Protein AF-F6DSJ1-F1 (afdb_monomer)

Radius of gyration: 17.18 Å; Cα contacts (8 Å, |Δi|>4): 132; chains: 1; bounding box: 38×32×53 Å

Secondary structure (DSSP, 8-state):
-------HHHHHHHHHHHHHHHHHHHHHHTT----HHHHHHHHHHHHHHHHHHHHS-PPTTHHHHHHHHHHHHHHHHTS---HHHHHHHHHHHHHHHHHHHHHHHHHHHHHHT--HHHHHHS-HHHHHHHHHHHHHHHHHHHHHHHHHT---TTSHHHHHHHHS--

Solvent-accessible surface area (backbone atoms only — not comparable to full-atom values): 9127 Å² total; per-residue (Å²): 139,80,77,78,75,71,48,69,62,57,50,50,70,50,41,45,60,51,40,41,47,38,48,51,36,28,28,41,46,44,55,42,82,84,55,65,68,38,39,51,53,41,26,67,52,47,44,58,52,49,51,55,46,67,70,47,98,64,62,94,60,55,47,56,53,53,46,45,54,52,48,23,49,36,29,32,74,55,60,60,36,57,67,69,58,12,45,51,27,32,50,53,30,51,52,50,51,53,51,40,45,53,51,51,55,49,52,51,28,67,74,67,75,46,53,73,72,52,56,72,70,44,65,69,67,60,55,52,52,56,56,53,51,34,53,51,51,52,50,52,52,42,51,47,38,53,74,67,63,62,37,52,76,87,45,41,75,68,52,58,63,56,67,76,77,110

Mean predicted aligned error: 8.63 Å

Sequence (166 aa):
MFMDKVPLMVLIFYSIPESLLIFTFGYVILGYPIKTRPIILATLISVPASYFARLLPFPFGVHSVIGLFVIFMLFILICKFPAIQGLIASLLSLSTLIALDNSIYSIVQILLGTTIRELWAMKPIVRTLSGYSHLLAFALITIFIYKKKLFLGGFQNGAENRNQDS

pLDDT: mean 79.27, std 14.81, range [31.23, 95.5]

Nearest PDB structures (foldseek):
  6yxh-assembly1_A  TM=3.288E-01  e=5.449E+00  Homo sapiens

Foldseek 3Di:
DDPPPCDPVNLCVQQLLLQLLLVLLLCLQQVADDDPVLSNVLSVVLSVQLVVLVVDPDDPPVSLVSSLVSQLVSCCPRVVDDNVSSNVSSCVSSVLLVVLLVVLVVVVCVVVVDDPVVQVVDDVVSVSVSSVVSSVVSVVVSVVSNVVVNYPVVNVVVNVVVVVVD

Organism: Desulforamulus ruminis (strain ATCC 23193 / DSM 2154 / NCIMB 8452 / DL) (NCBI:txid696281)

Structure (mmCIF, N/CA/C/O backbone):
data_AF-F6DSJ1-F1
#
_entry.id   AF-F6DSJ1-F1
#
loop_
_atom_site.group_PDB
_atom_site.id
_atom_site.type_symbol
_atom_site.label_atom_id
_atom_site.label_alt_id
_atom_site.label_comp_id
_atom_site.label_asym_id
_atom_site.label_entity_id
_atom_site.label_seq_id
_atom_site.pdbx_PDB_ins_code
_atom_site.Cartn_x
_atom_site.Cartn_y
_atom_site.Cartn_z
_atom_site.occupancy
_atom_site.B_iso_or_equiv
_atom_site.auth_seq_id
_atom_site.auth_comp_id
_atom_site.auth_asym_id
_atom_site.auth_atom_id
_atom_site.pdbx_PDB_model_num
ATOM 1 N N . MET A 1 1 ? 1.214 -10.559 -29.283 1.00 36.59 1 MET A N 1
ATOM 2 C CA . MET A 1 1 ? 1.631 -11.978 -29.231 1.00 36.59 1 MET A CA 1
ATOM 3 C C . MET A 1 1 ? 3.143 -11.950 -29.036 1.00 36.59 1 MET A C 1
ATOM 5 O O . MET A 1 1 ? 3.834 -11.652 -29.987 1.00 36.59 1 MET A O 1
ATOM 9 N N . PHE A 1 2 ? 3.726 -11.943 -27.840 1.00 31.23 2 PHE A N 1
ATOM 10 C CA . PHE A 1 2 ? 3.508 -12.715 -26.620 1.00 31.23 2 PHE A CA 1
ATOM 11 C C . PHE A 1 2 ? 3.198 -11.787 -25.433 1.00 31.23 2 PHE A C 1
ATOM 13 O O . PHE A 1 2 ? 3.994 -10.916 -25.106 1.00 31.23 2 PHE A O 1
ATOM 20 N N . MET A 1 3 ? 2.043 -11.957 -24.784 1.00 36.44 3 MET A N 1
ATOM 21 C CA . MET A 1 3 ? 1.928 -11.532 -23.388 1.00 36.44 3 MET A CA 1
ATOM 22 C C . MET A 1 3 ? 2.687 -12.588 -22.598 1.00 36.44 3 MET A C 1
ATOM 24 O O . MET A 1 3 ? 2.227 -13.730 -22.525 1.00 36.44 3 MET A O 1
ATOM 28 N N . ASP A 1 4 ? 3.863 -12.224 -22.087 1.00 42.91 4 ASP A N 1
ATOM 29 C CA . ASP A 1 4 ? 4.534 -12.945 -21.011 1.00 42.91 4 ASP A CA 1
ATOM 30 C C . ASP A 1 4 ? 3.458 -13.289 -19.981 1.00 42.91 4 ASP A C 1
ATOM 32 O O . ASP A 1 4 ? 2.951 -12.409 -19.280 1.00 42.91 4 ASP A O 1
ATOM 36 N N . LYS A 1 5 ? 3.043 -14.559 -19.931 1.00 49.22 5 LYS A N 1
ATOM 37 C CA . LYS A 1 5 ? 2.214 -15.063 -18.843 1.00 49.22 5 LYS A CA 1
ATOM 38 C C . LYS A 1 5 ? 3.079 -14.921 -17.607 1.00 49.22 5 LYS A C 1
ATOM 40 O O . LYS A 1 5 ? 3.889 -15.801 -17.328 1.00 49.22 5 LYS A O 1
ATOM 45 N N . VAL A 1 6 ? 2.962 -13.785 -16.920 1.00 56.47 6 VAL A N 1
ATOM 46 C CA . VAL A 1 6 ? 3.577 -13.585 -15.614 1.00 56.47 6 VAL A CA 1
ATOM 47 C C . VAL A 1 6 ? 3.144 -14.805 -14.809 1.00 56.47 6 VAL A C 1
ATOM 49 O O . VAL A 1 6 ? 1.932 -15.020 -14.686 1.00 56.47 6 VAL A O 1
ATOM 52 N N . PRO A 1 7 ? 4.078 -15.681 -14.393 1.00 68.44 7 PRO A N 1
ATOM 53 C CA . PRO A 1 7 ? 3.704 -16.945 -13.793 1.00 68.44 7 PRO A CA 1
ATOM 54 C C . PRO A 1 7 ? 2.746 -16.657 -12.648 1.00 68.44 7 PRO A C 1
ATOM 56 O O . PRO A 1 7 ? 2.986 -15.739 -11.865 1.00 68.44 7 PRO A O 1
ATOM 59 N N . LEU A 1 8 ? 1.664 -17.425 -12.548 1.00 64.75 8 LEU A N 1
ATOM 60 C CA . LEU A 1 8 ? 0.659 -17.256 -11.493 1.00 64.75 8 LEU A CA 1
ATOM 61 C C . LEU A 1 8 ? 1.331 -17.225 -10.104 1.00 64.75 8 LEU A C 1
ATOM 63 O O . LEU A 1 8 ? 0.940 -16.471 -9.222 1.00 64.75 8 LEU A O 1
ATOM 67 N N . MET A 1 9 ? 2.441 -17.956 -9.978 1.00 64.56 9 MET A N 1
ATOM 68 C CA . MET A 1 9 ? 3.348 -17.934 -8.838 1.00 64.56 9 MET A CA 1
ATOM 69 C C . MET A 1 9 ? 3.999 -16.560 -8.597 1.00 64.56 9 MET A C 1
ATOM 71 O O . MET A 1 9 ? 3.920 -16.050 -7.488 1.00 64.56 9 MET A O 1
ATOM 75 N N . VAL A 1 10 ? 4.576 -15.909 -9.612 1.00 66.81 10 VAL A N 1
ATOM 76 C CA . VAL A 1 10 ? 5.149 -14.554 -9.476 1.00 66.81 10 VAL A CA 1
ATOM 77 C C . VAL A 1 10 ? 4.068 -13.554 -9.085 1.00 66.81 10 VAL A C 1
ATOM 79 O O . VAL A 1 10 ? 4.292 -12.739 -8.200 1.00 66.81 10 VAL A O 1
ATOM 82 N N . LEU A 1 11 ? 2.877 -13.654 -9.677 1.00 68.62 11 LEU A N 1
ATOM 83 C CA . LEU A 1 11 ? 1.756 -12.784 -9.332 1.00 68.62 11 LEU A CA 1
ATOM 84 C C . LEU A 1 11 ? 1.362 -12.927 -7.855 1.00 68.62 11 LEU A C 1
ATOM 86 O O . LEU A 1 11 ? 1.210 -11.928 -7.165 1.00 68.62 11 LEU A O 1
ATOM 90 N N . ILE A 1 12 ? 1.237 -14.154 -7.349 1.00 74.50 12 ILE A N 1
ATOM 91 C CA . ILE A 1 12 ? 0.857 -14.407 -5.954 1.00 74.50 12 ILE A CA 1
ATOM 92 C C . ILE A 1 12 ? 1.964 -13.949 -4.995 1.00 74.50 12 ILE A C 1
ATOM 94 O O . ILE A 1 12 ? 1.701 -13.174 -4.078 1.00 74.50 12 ILE A O 1
ATOM 98 N N . PHE A 1 13 ? 3.207 -14.384 -5.215 1.00 78.25 13 PHE A N 1
ATOM 99 C CA . PHE A 1 13 ? 4.329 -14.073 -4.322 1.00 78.25 13 PHE A CA 1
ATOM 100 C C . PHE A 1 13 ? 4.700 -12.590 -4.309 1.00 78.25 13 PHE A C 1
ATOM 102 O O . PHE A 1 13 ? 5.280 -12.123 -3.334 1.00 78.25 13 PHE A O 1
ATOM 109 N N . TYR A 1 14 ? 4.361 -11.858 -5.367 1.00 80.19 14 TYR A N 1
ATOM 110 C CA . TYR A 1 14 ? 4.586 -10.425 -5.467 1.00 80.19 14 TYR A CA 1
ATOM 111 C C . TYR A 1 14 ? 3.390 -9.601 -4.972 1.00 80.19 14 TYR A C 1
ATOM 113 O O . TYR A 1 14 ? 3.549 -8.690 -4.164 1.00 80.19 14 TYR A O 1
ATOM 121 N N . SER A 1 15 ? 2.169 -9.938 -5.399 1.00 82.94 15 SER A N 1
ATOM 122 C CA . SER A 1 15 ? 0.976 -9.162 -5.042 1.00 82.94 15 SER A CA 1
ATOM 123 C C . SER A 1 15 ? 0.523 -9.377 -3.596 1.00 82.94 15 SER A C 1
ATOM 125 O O . SER A 1 15 ? -0.135 -8.498 -3.044 1.00 82.94 15 SER A O 1
ATOM 127 N N . ILE A 1 16 ? 0.879 -10.497 -2.953 1.00 88.31 16 ILE A N 1
ATOM 128 C CA .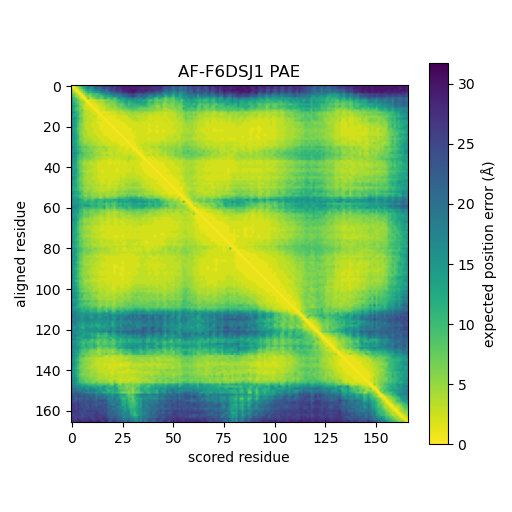 ILE A 1 16 ? 0.636 -10.685 -1.513 1.00 88.31 16 ILE A CA 1
ATOM 129 C C . ILE A 1 16 ? 1.396 -9.645 -0.674 1.00 88.31 16 ILE A C 1
ATOM 131 O O . ILE A 1 16 ? 0.730 -8.916 0.062 1.00 88.31 16 ILE A O 1
ATOM 135 N N . PRO A 1 17 ? 2.741 -9.540 -0.734 1.00 89.38 17 PRO A N 1
ATOM 136 C CA . PRO A 1 17 ? 3.465 -8.561 0.074 1.00 89.38 17 PRO A CA 1
ATOM 137 C C . PRO A 1 17 ? 3.094 -7.122 -0.294 1.00 89.38 17 PRO A C 1
ATOM 139 O O . PRO A 1 17 ? 2.974 -6.290 0.601 1.00 89.38 17 PRO A O 1
ATOM 142 N N . GLU A 1 18 ? 2.838 -6.841 -1.574 1.00 87.44 18 GLU A N 1
ATOM 143 C CA . GLU A 1 18 ? 2.328 -5.544 -2.033 1.00 87.44 18 GLU A CA 1
ATOM 144 C C . GLU A 1 18 ? 1.017 -5.173 -1.331 1.00 87.44 18 GLU A C 1
ATOM 146 O O . GLU A 1 18 ? 0.912 -4.124 -0.696 1.00 87.44 18 GLU A O 1
ATOM 151 N N . SER A 1 19 ? 0.025 -6.059 -1.383 1.00 91.50 19 SER A N 1
ATOM 152 C CA . SER A 1 19 ? -1.279 -5.796 -0.788 1.00 91.50 19 SER A CA 1
ATOM 153 C C . SER A 1 19 ? -1.231 -5.750 0.744 1.00 91.50 19 SER A C 1
ATOM 155 O O . SER A 1 19 ? -1.845 -4.881 1.370 1.00 91.50 19 SER A O 1
ATOM 157 N N . LEU A 1 20 ? -0.416 -6.606 1.364 1.00 93.62 20 LEU A N 1
ATOM 158 C CA . LEU A 1 20 ? -0.187 -6.572 2.806 1.00 93.62 20 LEU A CA 1
ATOM 159 C C . LEU A 1 20 ? 0.377 -5.214 3.244 1.00 93.62 20 LEU A C 1
ATOM 161 O O . LEU A 1 20 ? -0.063 -4.669 4.262 1.00 93.62 20 LEU A O 1
ATOM 165 N N . LEU A 1 21 ? 1.298 -4.639 2.464 1.00 93.25 21 LEU A N 1
ATOM 166 C CA . LEU A 1 21 ? 1.829 -3.298 2.703 1.00 93.25 21 LEU A CA 1
ATOM 167 C C . LEU A 1 21 ? 0.767 -2.215 2.523 1.00 93.25 21 LEU A C 1
ATOM 169 O O . LEU A 1 21 ? 0.693 -1.338 3.376 1.00 93.25 21 LEU A O 1
ATOM 173 N N . ILE A 1 22 ? -0.086 -2.288 1.496 1.00 94.25 22 ILE A N 1
ATOM 174 C CA . ILE A 1 22 ? -1.194 -1.333 1.298 1.00 94.25 22 ILE A CA 1
ATOM 175 C C . ILE A 1 22 ? -2.080 -1.276 2.547 1.00 94.25 22 ILE A C 1
ATOM 177 O O . ILE A 1 22 ? -2.324 -0.200 3.095 1.00 94.25 22 ILE A O 1
ATOM 181 N N . PHE A 1 23 ? -2.543 -2.429 3.033 1.00 94.62 23 PHE A N 1
ATOM 182 C CA . PHE A 1 23 ? -3.419 -2.461 4.203 1.00 94.62 23 PHE A CA 1
ATOM 183 C C . PHE A 1 23 ? -2.685 -2.043 5.476 1.00 94.62 23 PHE A C 1
ATOM 185 O O . PHE A 1 23 ? -3.210 -1.240 6.246 1.00 94.62 23 PHE A O 1
ATOM 192 N N . THR A 1 24 ? -1.457 -2.520 5.683 1.00 93.88 24 THR A N 1
ATOM 193 C CA . THR A 1 24 ? -0.650 -2.147 6.854 1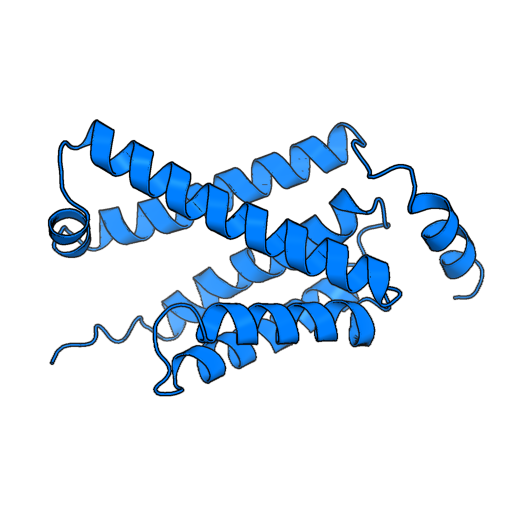.00 93.88 24 THR A CA 1
ATOM 194 C C . THR A 1 24 ? -0.364 -0.646 6.878 1.00 93.88 24 THR A C 1
ATOM 196 O O . THR A 1 24 ? -0.536 -0.010 7.916 1.00 93.88 24 THR A O 1
ATOM 199 N N . PHE A 1 25 ? -0.002 -0.056 5.740 1.00 93.88 25 PHE A N 1
ATOM 200 C CA . PHE A 1 25 ? 0.220 1.379 5.606 1.00 93.88 25 PHE A CA 1
ATOM 201 C C . PHE A 1 25 ? -1.048 2.176 5.910 1.00 93.88 25 PHE A C 1
ATOM 203 O O . PHE A 1 25 ? -0.978 3.143 6.663 1.00 93.88 25 PHE A O 1
ATOM 210 N N . GLY A 1 26 ? -2.213 1.737 5.421 1.00 92.25 26 GLY A N 1
ATOM 211 C CA . GLY A 1 26 ? -3.499 2.359 5.743 1.00 92.25 26 GLY A CA 1
ATOM 212 C C . GLY A 1 26 ? -3.807 2.393 7.246 1.00 92.25 26 GLY A C 1
ATOM 213 O O . GLY A 1 26 ? -4.287 3.408 7.748 1.00 92.25 26 GLY A O 1
ATOM 214 N N . TYR A 1 27 ? -3.483 1.326 7.985 1.00 91.00 27 TYR A N 1
ATOM 215 C CA . TYR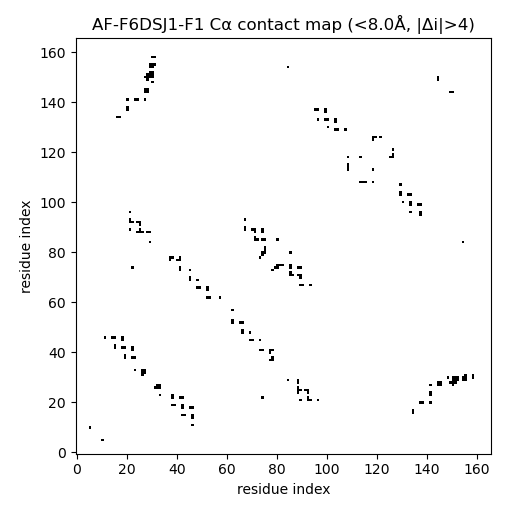 A 1 27 ? -3.573 1.317 9.453 1.00 91.00 27 TYR A CA 1
ATOM 216 C C . TYR A 1 27 ? -2.590 2.304 10.087 1.00 91.00 27 TYR A C 1
ATOM 218 O O . TYR A 1 27 ? -2.978 3.110 10.934 1.00 91.00 27 TYR A O 1
ATOM 226 N N . VAL A 1 28 ? -1.329 2.251 9.657 1.00 91.06 28 VAL A N 1
ATOM 227 C CA . VAL A 1 28 ? -0.242 3.056 10.217 1.00 91.06 28 VAL A CA 1
ATOM 228 C C . VAL A 1 28 ? -0.478 4.548 9.997 1.00 91.06 28 VAL A C 1
ATOM 230 O O . VAL A 1 28 ? -0.360 5.310 10.946 1.00 91.06 28 VAL A O 1
ATOM 233 N N . ILE A 1 29 ? -0.844 4.983 8.791 1.00 90.31 29 ILE A N 1
ATOM 234 C CA . ILE A 1 29 ? -0.980 6.410 8.463 1.00 90.31 29 ILE A CA 1
ATOM 235 C C . ILE A 1 29 ? -2.155 7.079 9.185 1.00 90.31 29 ILE A C 1
ATOM 237 O O . ILE A 1 29 ? -2.082 8.246 9.574 1.00 90.31 29 ILE A O 1
ATOM 241 N N . LEU A 1 30 ? -3.225 6.318 9.413 1.00 88.31 30 LEU A N 1
ATOM 242 C CA . LEU A 1 30 ? -4.380 6.764 10.185 1.00 88.31 30 LEU A CA 1
ATOM 243 C C . LEU A 1 30 ? -4.177 6.627 11.704 1.00 88.31 30 LEU A C 1
ATOM 245 O O . LEU A 1 30 ? -5.042 7.048 12.467 1.00 88.31 30 LEU A O 1
ATOM 249 N N . GLY A 1 31 ? -3.066 6.036 12.151 1.00 84.31 31 GLY A N 1
ATOM 250 C CA . GLY A 1 31 ? -2.775 5.824 13.569 1.00 84.31 31 GLY A CA 1
ATOM 251 C C . GLY A 1 31 ? -3.639 4.755 14.242 1.00 84.31 31 GLY A C 1
ATOM 252 O O . GLY A 1 31 ? -3.736 4.741 15.469 1.00 84.31 31 GLY A O 1
ATOM 253 N N . TYR A 1 32 ? -4.265 3.859 13.472 1.00 84.56 32 TYR A N 1
ATOM 254 C CA . TYR A 1 32 ? -5.001 2.722 14.025 1.00 84.56 32 TYR A CA 1
ATOM 255 C C . TYR A 1 32 ? -4.040 1.624 14.504 1.00 84.56 32 TYR A C 1
ATOM 257 O O . TYR A 1 32 ? -3.011 1.379 13.867 1.00 84.56 32 TYR A O 1
ATOM 265 N N . PRO A 1 33 ? -4.387 0.881 15.573 1.00 84.88 33 PRO A N 1
ATOM 266 C CA . PRO A 1 33 ? -3.615 -0.290 15.969 1.00 84.88 33 PRO A CA 1
ATOM 267 C C . PRO A 1 33 ? -3.666 -1.346 14.862 1.00 84.88 33 PRO A C 1
ATOM 269 O O . PRO A 1 33 ? -4.739 -1.678 14.355 1.00 84.88 33 PRO A O 1
ATOM 272 N N . ILE A 1 34 ? -2.502 -1.884 14.497 1.00 87.75 34 ILE A N 1
ATOM 273 C CA . ILE A 1 34 ? -2.369 -2.891 13.440 1.00 87.75 34 ILE A CA 1
ATOM 274 C C . ILE A 1 34 ? -3.115 -4.161 13.867 1.00 87.75 34 ILE A C 1
ATOM 276 O O . ILE A 1 34 ? -2.697 -4.866 14.786 1.00 87.75 34 ILE A O 1
ATOM 280 N N . LYS A 1 35 ? -4.222 -4.473 13.183 1.00 88.81 35 LYS A N 1
ATOM 281 C CA . LYS A 1 35 ? -4.995 -5.704 13.398 1.00 88.81 35 LYS A CA 1
ATOM 282 C C . LYS A 1 35 ? -4.623 -6.726 12.322 1.00 88.81 35 LYS A C 1
ATOM 284 O O . LYS A 1 35 ? -5.014 -6.596 11.168 1.00 88.81 35 LYS A O 1
ATOM 289 N N . THR A 1 36 ? -3.892 -7.773 12.698 1.00 89.38 36 THR A N 1
ATOM 290 C CA . THR A 1 36 ? -3.359 -8.769 11.748 1.00 89.38 36 THR A CA 1
ATOM 291 C C . THR A 1 36 ? -4.451 -9.557 11.019 1.00 89.38 36 THR A C 1
ATOM 293 O O . THR A 1 36 ? -4.372 -9.722 9.806 1.00 89.38 36 THR A O 1
ATOM 296 N N . ARG A 1 37 ? -5.507 -9.993 11.723 1.00 91.75 37 ARG A N 1
ATOM 297 C CA . ARG A 1 37 ? -6.629 -10.749 11.130 1.00 91.75 37 ARG A CA 1
ATOM 298 C C . ARG A 1 37 ? -7.310 -10.024 9.952 1.00 91.75 37 ARG A C 1
ATOM 300 O O . ARG A 1 37 ? -7.352 -10.612 8.873 1.00 91.75 37 ARG A O 1
ATOM 307 N N . PRO A 1 38 ? -7.825 -8.783 10.098 1.00 91.88 38 PRO A N 1
ATOM 308 C CA . PRO A 1 38 ? -8.462 -8.081 8.984 1.00 91.88 38 PRO A CA 1
ATOM 309 C C . PRO A 1 38 ? -7.480 -7.743 7.857 1.00 91.88 38 PRO A C 1
ATOM 311 O O . PRO A 1 38 ? -7.863 -7.841 6.698 1.00 91.88 38 PRO A O 1
ATOM 314 N N . ILE A 1 39 ? -6.213 -7.433 8.165 1.00 93.19 39 ILE A N 1
ATOM 315 C CA . ILE A 1 39 ? -5.181 -7.183 7.143 1.00 93.19 39 ILE A CA 1
ATOM 316 C C . ILE A 1 39 ? -4.959 -8.425 6.275 1.00 93.19 39 ILE A C 1
ATOM 318 O O . ILE A 1 39 ? -4.963 -8.326 5.049 1.00 93.19 39 ILE A O 1
ATOM 322 N N . ILE A 1 40 ? -4.805 -9.601 6.890 1.00 93.56 40 ILE A N 1
ATOM 323 C CA . ILE A 1 40 ? -4.595 -10.859 6.161 1.00 93.56 40 ILE A CA 1
ATOM 324 C C . ILE A 1 40 ? -5.819 -11.194 5.301 1.00 93.56 40 ILE A C 1
ATOM 326 O O . ILE A 1 40 ? -5.664 -11.535 4.130 1.00 93.56 40 ILE A O 1
ATOM 330 N N . LEU A 1 41 ? -7.033 -11.051 5.845 1.00 93.44 41 LEU A N 1
ATOM 331 C CA . LEU A 1 41 ? -8.270 -11.302 5.096 1.00 93.44 41 LEU A CA 1
ATOM 332 C C . LEU A 1 41 ? -8.426 -10.349 3.905 1.00 93.44 41 LEU A C 1
ATOM 334 O O . LEU A 1 41 ? -8.722 -10.792 2.796 1.00 93.44 41 LEU A O 1
ATOM 338 N N . ALA A 1 42 ? -8.180 -9.055 4.110 1.00 93.00 42 ALA A N 1
ATOM 339 C CA . ALA A 1 42 ? -8.238 -8.059 3.047 1.00 93.00 42 ALA A CA 1
ATOM 340 C C . ALA A 1 42 ? -7.178 -8.324 1.966 1.00 93.00 42 ALA A C 1
ATOM 342 O O . ALA A 1 42 ? -7.484 -8.274 0.775 1.00 93.00 42 ALA A O 1
ATOM 343 N N . THR A 1 43 ? -5.966 -8.711 2.370 1.00 92.81 43 THR A N 1
ATOM 344 C CA . THR A 1 43 ? -4.894 -9.127 1.454 1.00 92.81 43 THR A CA 1
ATOM 345 C C . THR A 1 43 ? -5.345 -10.313 0.601 1.00 92.81 43 THR A C 1
ATOM 347 O O . THR A 1 43 ? -5.304 -10.239 -0.627 1.00 92.81 43 THR A O 1
ATOM 350 N N . LEU A 1 44 ? -5.866 -11.370 1.228 1.00 91.62 44 LEU A N 1
ATOM 351 C CA . LEU A 1 44 ? -6.273 -12.597 0.543 1.00 91.62 44 LEU A CA 1
ATOM 352 C C . LEU A 1 44 ? -7.412 -12.377 -0.465 1.00 91.62 44 LEU A C 1
ATOM 354 O O . LEU A 1 44 ? -7.457 -13.066 -1.478 1.00 91.62 44 LEU A O 1
ATOM 358 N N . ILE A 1 45 ? -8.301 -11.411 -0.218 1.00 92.69 45 ILE A N 1
ATOM 359 C CA . ILE A 1 45 ? -9.399 -11.055 -1.134 1.00 92.69 45 ILE A CA 1
ATOM 360 C C . ILE A 1 45 ? -8.926 -10.090 -2.231 1.00 92.69 45 ILE A C 1
ATOM 362 O O . ILE A 1 45 ? -9.321 -10.211 -3.391 1.00 92.69 45 ILE A O 1
ATOM 366 N N . SER A 1 46 ? -8.053 -9.141 -1.898 1.00 91.00 46 SER A N 1
ATOM 367 C CA . SER A 1 46 ? -7.568 -8.137 -2.854 1.00 91.00 46 SER A CA 1
ATOM 368 C C . SER A 1 46 ? -6.680 -8.714 -3.964 1.00 91.00 46 SER A C 1
ATOM 370 O O . SER A 1 46 ? -6.754 -8.244 -5.096 1.00 91.00 46 SER A O 1
ATOM 372 N N . VAL A 1 47 ? -5.865 -9.737 -3.680 1.00 89.12 47 VAL A N 1
ATOM 373 C CA . VAL A 1 47 ? -4.968 -10.369 -4.663 1.00 89.12 47 VAL A CA 1
ATOM 374 C C . VAL A 1 47 ? -5.745 -10.990 -5.835 1.00 89.12 47 VAL A C 1
ATOM 376 O O . VAL A 1 47 ? -5.468 -10.620 -6.980 1.00 89.12 47 VAL A O 1
ATOM 379 N N . PRO A 1 48 ? -6.744 -11.871 -5.615 1.00 87.75 48 PRO A N 1
ATOM 380 C CA . PRO A 1 48 ? -7.565 -12.383 -6.705 1.00 87.75 48 PRO A CA 1
ATOM 381 C C . PRO A 1 48 ? -8.410 -11.279 -7.346 1.00 87.75 48 PRO A C 1
ATOM 383 O O . PRO A 1 48 ? -8.530 -11.259 -8.567 1.00 87.75 48 PRO A O 1
ATOM 386 N N . ALA A 1 49 ? -8.930 -10.314 -6.578 1.00 86.75 49 ALA A N 1
ATOM 387 C CA . ALA A 1 49 ? -9.670 -9.188 -7.153 1.00 86.75 49 ALA A CA 1
ATOM 388 C C . ALA A 1 49 ? -8.809 -8.363 -8.131 1.00 86.75 49 ALA A C 1
ATOM 390 O O . ALA A 1 49 ? -9.274 -8.011 -9.211 1.00 86.75 49 ALA A O 1
ATOM 391 N N . SER A 1 50 ? -7.538 -8.124 -7.801 1.00 82.94 50 SER A N 1
ATOM 392 C CA . SER A 1 50 ? -6.563 -7.462 -8.678 1.00 82.94 50 SER A CA 1
ATOM 393 C C . SER A 1 50 ? -6.242 -8.302 -9.921 1.00 82.94 50 SER A C 1
ATOM 395 O O . SER A 1 50 ? -6.141 -7.771 -11.028 1.00 82.94 50 SER A O 1
ATOM 397 N N . TYR A 1 51 ? -6.150 -9.627 -9.778 1.00 83.50 51 TYR A N 1
ATOM 398 C CA . TYR A 1 51 ? -5.983 -10.533 -10.916 1.00 83.50 51 TYR A CA 1
ATOM 399 C C . TYR A 1 51 ? -7.167 -10.464 -11.889 1.00 83.50 51 TYR A C 1
ATOM 401 O O . TYR A 1 51 ? -6.965 -10.258 -13.085 1.00 83.50 51 TYR A O 1
ATOM 409 N N . PHE A 1 52 ? -8.399 -10.558 -11.380 1.00 83.69 52 PHE A N 1
ATOM 410 C CA . PHE A 1 52 ? -9.604 -10.417 -12.200 1.00 83.69 52 PHE A CA 1
ATOM 411 C C . PHE A 1 52 ? -9.724 -9.020 -12.807 1.00 83.69 52 PHE A C 1
ATOM 413 O O . PHE A 1 52 ? -10.078 -8.897 -13.978 1.00 83.69 52 PHE A O 1
ATOM 420 N N . ALA A 1 53 ? -9.353 -7.977 -12.057 1.00 79.25 53 ALA A N 1
ATOM 421 C CA . ALA A 1 53 ? -9.308 -6.614 -12.569 1.00 79.25 53 ALA A CA 1
ATOM 422 C C . ALA A 1 53 ? -8.409 -6.517 -13.809 1.00 79.25 53 ALA A C 1
ATOM 424 O O . ALA A 1 53 ? -8.813 -5.884 -14.777 1.00 79.25 53 ALA A O 1
ATOM 425 N N . ARG A 1 54 ? -7.238 -7.170 -13.814 1.00 76.31 54 ARG A N 1
ATOM 426 C CA . ARG A 1 54 ? -6.274 -7.181 -14.935 1.00 76.31 54 ARG A CA 1
ATOM 427 C C . ARG A 1 54 ? -6.679 -8.074 -16.114 1.00 76.31 54 ARG A C 1
ATOM 429 O O . ARG A 1 54 ? -6.146 -7.893 -17.203 1.00 76.31 54 ARG A O 1
ATOM 436 N N . LEU A 1 55 ? -7.576 -9.040 -15.907 1.00 77.56 55 LEU A N 1
ATOM 437 C CA . LEU A 1 55 ? -8.110 -9.889 -16.981 1.00 77.56 55 LEU A CA 1
ATOM 438 C C . LEU A 1 55 ? -9.163 -9.173 -17.833 1.00 77.56 55 LEU A C 1
ATOM 440 O O . LEU A 1 55 ? -9.428 -9.594 -18.958 1.00 77.56 55 LEU A O 1
ATOM 444 N N . LEU A 1 56 ? -9.776 -8.114 -17.305 1.00 78.56 56 LEU A N 1
ATOM 445 C CA . LEU A 1 56 ? -10.731 -7.315 -18.061 1.00 78.56 56 LEU A CA 1
ATOM 446 C C . LEU A 1 56 ? -10.017 -6.567 -19.205 1.00 78.56 56 LEU A C 1
ATOM 448 O O . LEU A 1 56 ? -8.896 -6.100 -19.027 1.00 78.56 56 LEU A O 1
ATOM 452 N N . PRO A 1 57 ? -10.644 -6.400 -20.379 1.00 76.38 57 PRO A N 1
ATOM 453 C CA . PRO A 1 57 ? -10.047 -5.704 -21.518 1.00 76.38 57 PRO A CA 1
ATOM 454 C C . PRO A 1 57 ? -10.191 -4.179 -21.379 1.00 76.38 57 PRO A C 1
ATOM 456 O O . PRO A 1 57 ? -10.714 -3.510 -22.269 1.00 76.38 57 PRO A O 1
ATOM 459 N N . PHE A 1 58 ? -9.779 -3.619 -20.240 1.00 79.38 58 PHE A N 1
ATOM 460 C CA . PHE A 1 58 ? -9.815 -2.176 -20.016 1.00 79.38 58 PHE A CA 1
ATOM 461 C C . PHE A 1 58 ? -8.469 -1.516 -20.355 1.00 79.38 58 PHE A C 1
ATOM 463 O O . PHE A 1 58 ? -7.422 -2.162 -20.336 1.00 79.38 58 PHE A O 1
ATOM 470 N N . PRO A 1 59 ? -8.466 -0.217 -20.698 1.00 77.31 59 PRO A N 1
ATOM 471 C CA . PRO A 1 59 ? -7.227 0.515 -20.902 1.00 77.31 59 PRO A CA 1
ATOM 472 C C . PRO A 1 59 ? -6.466 0.717 -19.584 1.00 77.31 59 PRO A C 1
ATOM 474 O O . PRO A 1 59 ? -7.030 0.716 -18.482 1.00 77.31 59 PRO A O 1
ATOM 477 N N . PHE A 1 60 ? -5.157 0.939 -19.714 1.00 64.00 60 PHE A N 1
ATOM 478 C CA . PHE A 1 60 ? -4.266 1.249 -18.599 1.00 64.00 60 PHE A CA 1
ATOM 479 C C . PHE A 1 60 ? -4.796 2.472 -17.825 1.00 64.00 60 PHE A C 1
ATOM 481 O O . PHE A 1 60 ? -5.119 3.494 -18.424 1.00 64.00 60 PHE A O 1
ATOM 488 N N . GLY A 1 61 ? -4.940 2.354 -16.501 1.00 69.56 61 GLY A N 1
ATOM 489 C CA . GLY A 1 61 ? -5.535 3.381 -15.630 1.00 69.56 61 GLY A CA 1
ATOM 490 C C . GLY A 1 61 ? -6.935 3.037 -15.110 1.00 69.56 61 GLY A C 1
ATOM 491 O O . GLY A 1 61 ? -7.192 3.208 -13.920 1.00 69.56 61 GLY A O 1
ATOM 492 N N . VAL A 1 62 ? -7.812 2.444 -15.929 1.00 81.19 62 VAL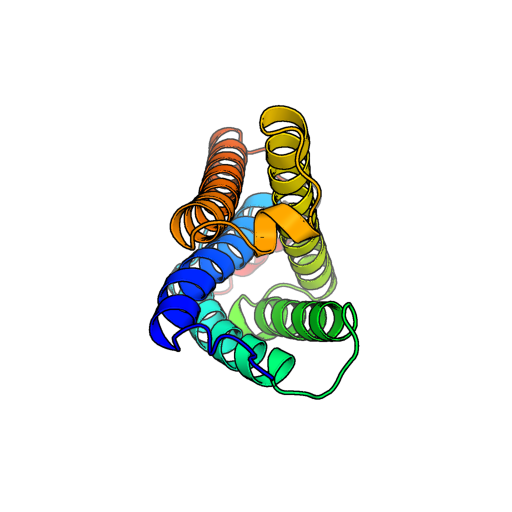 A N 1
ATOM 493 C CA . VAL A 1 62 ? -9.147 2.001 -15.466 1.00 81.19 62 VAL A CA 1
ATOM 494 C C . VAL A 1 62 ? -9.014 0.864 -14.453 1.00 81.19 62 VAL A C 1
ATOM 496 O O . VAL A 1 62 ? -9.675 0.865 -13.417 1.00 81.19 62 VAL A O 1
ATOM 499 N N . HIS A 1 63 ? -8.076 -0.055 -14.689 1.00 80.88 63 HIS A N 1
ATOM 500 C CA . HIS A 1 63 ? -7.712 -1.096 -13.726 1.00 80.88 63 HIS A CA 1
ATOM 501 C C . HIS A 1 63 ? -7.302 -0.535 -12.363 1.00 80.88 63 HIS A C 1
ATOM 503 O O . HIS A 1 63 ? -7.653 -1.108 -11.334 1.00 80.88 63 HIS A O 1
ATOM 509 N N . SER A 1 64 ? -6.594 0.597 -12.345 1.00 81.94 64 SER A N 1
ATOM 510 C CA . SER A 1 64 ? -6.148 1.246 -11.111 1.00 81.94 64 SER A CA 1
ATOM 511 C C . SER A 1 64 ? -7.318 1.865 -10.348 1.00 81.94 64 SER A C 1
ATOM 513 O O . SER A 1 64 ? -7.363 1.765 -9.126 1.00 81.94 64 SER A O 1
ATOM 515 N N . VAL A 1 65 ? -8.300 2.440 -11.052 1.00 88.50 65 VAL A N 1
ATOM 516 C CA . VAL A 1 65 ? -9.536 2.963 -10.438 1.00 88.50 65 VAL A CA 1
ATOM 517 C C . VAL A 1 65 ? -10.384 1.828 -9.858 1.00 88.50 65 VAL A C 1
ATOM 519 O O . VAL A 1 65 ? -10.876 1.939 -8.736 1.00 88.50 65 VAL A O 1
ATOM 522 N N . ILE A 1 66 ? -10.504 0.705 -10.573 1.00 88.75 66 ILE A N 1
ATOM 523 C CA . ILE A 1 66 ? -11.168 -0.503 -10.059 1.00 88.75 66 ILE A CA 1
ATOM 524 C C . ILE A 1 66 ? -10.434 -1.013 -8.810 1.00 88.75 66 ILE A C 1
ATOM 526 O O . ILE A 1 66 ? -11.068 -1.299 -7.796 1.00 88.75 66 ILE A O 1
ATOM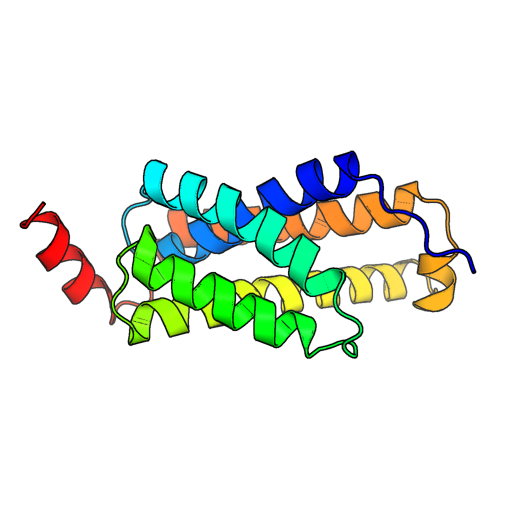 530 N N . GLY A 1 67 ? -9.100 -1.072 -8.851 1.00 87.94 67 GLY A N 1
ATOM 531 C CA . GLY A 1 67 ? -8.271 -1.450 -7.707 1.00 87.94 67 GLY A CA 1
ATOM 532 C C . GLY A 1 67 ? -8.479 -0.538 -6.495 1.00 87.94 67 GLY A C 1
ATOM 533 O O . GLY A 1 67 ? -8.647 -1.035 -5.382 1.00 87.94 67 GLY A O 1
ATOM 534 N N . LEU A 1 68 ? -8.554 0.780 -6.711 1.00 91.31 68 LEU A N 1
ATOM 535 C CA . LEU A 1 68 ? -8.882 1.762 -5.674 1.00 91.31 68 LEU A CA 1
ATOM 536 C C . LEU A 1 68 ? -10.236 1.475 -5.036 1.00 91.31 68 LEU A C 1
ATOM 538 O O . LEU A 1 68 ? -10.327 1.415 -3.812 1.00 91.31 68 LEU A O 1
ATOM 542 N N . PHE A 1 69 ? -11.265 1.252 -5.850 1.00 93.31 69 PHE A N 1
ATOM 543 C CA . PHE A 1 69 ? -12.601 0.949 -5.352 1.00 93.31 69 PHE A CA 1
ATOM 544 C C . PHE A 1 69 ? -12.634 -0.350 -4.535 1.00 93.31 69 PHE A C 1
ATOM 546 O O . PHE A 1 69 ? -13.233 -0.392 -3.461 1.00 93.31 69 PHE A O 1
ATOM 553 N N . VAL A 1 70 ? -11.939 -1.394 -4.994 1.00 93.56 70 VAL A N 1
ATOM 554 C CA . VAL A 1 70 ? -11.817 -2.663 -4.261 1.00 93.56 70 VAL A CA 1
ATOM 555 C C . VAL A 1 70 ? -11.122 -2.450 -2.916 1.00 93.56 70 VAL A C 1
ATOM 557 O O . VAL A 1 70 ? -11.652 -2.858 -1.885 1.00 93.56 70 VAL A O 1
ATOM 560 N N . ILE A 1 71 ? -9.964 -1.787 -2.894 1.00 93.69 71 ILE A N 1
ATOM 561 C CA . ILE A 1 71 ? -9.205 -1.534 -1.659 1.00 93.69 71 ILE A CA 1
ATOM 562 C C . ILE A 1 71 ? -10.026 -0.688 -0.679 1.00 93.69 71 ILE A C 1
ATOM 564 O O . ILE A 1 71 ? -10.091 -1.008 0.508 1.00 93.69 71 ILE A O 1
ATOM 568 N N . PHE A 1 72 ? -10.699 0.349 -1.176 1.00 95.50 72 PHE A N 1
ATOM 569 C CA . PHE A 1 72 ? -11.622 1.176 -0.405 1.00 95.50 72 PHE A CA 1
ATOM 570 C C . PHE A 1 72 ? -12.725 0.343 0.263 1.00 95.50 72 PHE A C 1
ATOM 572 O O . PHE A 1 72 ? -12.927 0.439 1.477 1.00 95.50 72 PHE A O 1
ATOM 579 N N . MET A 1 73 ? -13.391 -0.526 -0.502 1.00 95.06 73 MET A N 1
ATOM 580 C CA . MET A 1 73 ? -14.431 -1.408 0.029 1.00 95.06 73 MET A CA 1
ATOM 581 C C . MET A 1 73 ? -13.884 -2.376 1.078 1.00 95.06 73 MET A C 1
ATOM 583 O O . MET A 1 73 ? -14.528 -2.590 2.103 1.00 95.06 73 MET A O 1
ATOM 587 N N . LEU A 1 74 ? -12.678 -2.915 0.892 1.00 94.69 74 LEU A N 1
ATOM 588 C CA . LEU A 1 74 ? -12.054 -3.806 1.874 1.00 94.69 74 LEU A CA 1
ATOM 589 C C . LEU A 1 74 ? -11.696 -3.073 3.177 1.00 94.69 74 LEU A C 1
ATOM 591 O O . LEU A 1 74 ? -11.890 -3.634 4.259 1.00 94.69 74 LEU A O 1
ATOM 595 N N . PHE A 1 75 ? -11.261 -1.810 3.113 1.00 93.38 75 PHE A N 1
ATOM 596 C CA . PHE A 1 75 ? -11.051 -1.001 4.318 1.00 93.38 75 PHE A CA 1
ATOM 597 C C . PHE A 1 75 ? -12.348 -0.785 5.111 1.00 93.38 75 PHE A C 1
ATOM 599 O O . PHE A 1 75 ? -12.330 -0.848 6.342 1.00 93.38 75 PHE A O 1
ATOM 606 N N . ILE A 1 76 ? -13.478 -0.569 4.439 1.00 93.50 76 ILE A N 1
ATOM 607 C CA . ILE A 1 76 ? -14.771 -0.385 5.114 1.00 93.50 76 ILE A CA 1
ATOM 608 C C . ILE A 1 76 ? -15.308 -1.714 5.650 1.00 93.50 76 ILE A C 1
ATOM 610 O O . ILE A 1 76 ? -15.664 -1.805 6.821 1.00 93.50 76 ILE A O 1
ATOM 614 N N . LEU A 1 77 ? -15.368 -2.747 4.810 1.00 93.44 77 LEU A N 1
ATOM 615 C CA . LEU A 1 77 ? -16.067 -3.995 5.125 1.00 93.44 77 LEU A CA 1
ATOM 616 C C . LEU A 1 77 ? -15.263 -4.900 6.064 1.00 93.44 77 LEU A C 1
ATOM 618 O O . LEU A 1 77 ? -15.833 -5.515 6.963 1.00 93.44 77 LEU A O 1
ATOM 622 N N . ILE A 1 78 ? -13.943 -4.981 5.873 1.00 93.19 78 ILE A N 1
ATOM 623 C CA . ILE A 1 78 ? -13.079 -5.919 6.605 1.00 93.19 78 ILE A CA 1
ATOM 624 C C . ILE A 1 78 ? -12.326 -5.201 7.717 1.00 93.19 78 ILE A C 1
ATOM 626 O O . ILE A 1 78 ? -12.373 -5.624 8.873 1.00 93.19 78 ILE A O 1
ATOM 630 N N . CYS A 1 79 ? -11.657 -4.092 7.390 1.00 89.00 79 CYS A N 1
ATOM 631 C CA . CYS A 1 79 ? -10.911 -3.313 8.384 1.00 89.00 79 CYS A CA 1
ATOM 632 C C . CYS A 1 79 ? -11.834 -2.475 9.285 1.00 89.00 79 CYS A C 1
ATOM 634 O O . CYS A 1 79 ? -11.377 -1.944 10.300 1.00 89.00 79 CYS A O 1
ATOM 636 N N . LYS A 1 80 ? -13.134 -2.402 8.950 1.00 90.50 80 LYS A N 1
ATOM 637 C CA . LYS A 1 80 ? -14.176 -1.660 9.674 1.00 90.50 80 LYS A CA 1
ATOM 638 C C . LYS A 1 80 ? -13.864 -0.169 9.801 1.00 90.50 80 LYS A C 1
ATOM 640 O O . LYS A 1 80 ? -14.254 0.468 10.778 1.00 90.50 80 LYS A O 1
ATOM 645 N N . PHE A 1 81 ? -13.161 0.421 8.840 1.00 88.38 81 PHE A N 1
ATOM 646 C CA . PHE A 1 81 ? -12.894 1.859 8.845 1.00 88.38 81 PHE A CA 1
ATOM 647 C C . PHE A 1 81 ? -14.174 2.641 8.507 1.00 88.38 81 PHE A C 1
ATOM 649 O O . PHE A 1 81 ? -15.010 2.160 7.744 1.00 88.38 81 PHE A O 1
ATOM 656 N N . PRO A 1 82 ? -14.373 3.841 9.084 1.00 91.25 82 PRO A N 1
ATOM 657 C CA . PRO A 1 82 ? -15.461 4.709 8.654 1.00 91.25 82 PRO A CA 1
ATOM 658 C C . PRO A 1 82 ? -15.179 5.195 7.226 1.00 91.25 82 PRO A C 1
ATOM 660 O O . PRO A 1 82 ? -14.018 5.364 6.849 1.00 91.25 82 PRO A O 1
ATOM 663 N N . ALA A 1 83 ? -16.227 5.446 6.439 1.00 90.38 83 ALA A N 1
ATOM 664 C CA . ALA A 1 83 ? -16.105 5.648 4.993 1.00 90.38 83 ALA A CA 1
ATOM 665 C C . ALA A 1 83 ? -15.039 6.687 4.597 1.00 90.38 83 ALA A C 1
ATOM 667 O O . ALA A 1 83 ? -14.172 6.391 3.783 1.00 90.38 83 ALA A O 1
ATOM 668 N N . ILE A 1 84 ? -15.028 7.865 5.230 1.00 90.94 84 ILE A N 1
ATOM 669 C CA . ILE A 1 84 ? -14.045 8.919 4.928 1.00 90.94 84 ILE A CA 1
ATOM 670 C C . ILE A 1 84 ? -12.607 8.458 5.185 1.00 90.94 84 ILE A C 1
ATOM 672 O O . ILE A 1 84 ? -11.731 8.674 4.354 1.00 90.94 84 ILE A O 1
ATOM 676 N N . GLN A 1 85 ? -12.347 7.784 6.302 1.00 90.44 85 GLN A N 1
ATOM 677 C CA . GLN A 1 85 ? -10.993 7.323 6.599 1.00 90.44 85 GLN A CA 1
ATOM 678 C C . GLN A 1 85 ? -10.610 6.114 5.740 1.00 90.44 85 GLN A C 1
ATOM 680 O O . GLN A 1 85 ? -9.459 6.011 5.340 1.00 90.44 85 GLN A O 1
ATOM 685 N N . GLY A 1 86 ? -11.557 5.233 5.397 1.00 92.00 86 GLY A N 1
ATOM 686 C CA . GLY A 1 86 ? -11.330 4.169 4.416 1.00 92.00 86 GLY A CA 1
ATOM 687 C C . GLY A 1 86 ? -10.928 4.736 3.053 1.00 92.00 86 GLY A C 1
ATOM 688 O O . GLY A 1 86 ? -9.984 4.247 2.434 1.00 92.00 86 GLY A O 1
ATOM 689 N N . LEU A 1 87 ? -11.581 5.823 2.626 1.00 93.56 87 LEU A N 1
ATOM 690 C CA . LEU A 1 87 ? -11.245 6.532 1.393 1.00 93.56 87 LEU A CA 1
ATOM 691 C C . LEU A 1 87 ? -9.841 7.132 1.478 1.00 93.56 87 LEU A C 1
ATOM 693 O O . LEU A 1 87 ? -9.013 6.855 0.614 1.00 93.56 87 LEU A O 1
ATOM 697 N N . ILE A 1 88 ? -9.544 7.875 2.545 1.00 93.06 88 ILE A N 1
ATOM 698 C CA . ILE A 1 88 ? -8.225 8.482 2.771 1.00 93.06 88 ILE A CA 1
ATOM 699 C C . ILE A 1 88 ? -7.125 7.414 2.819 1.00 93.06 88 ILE A C 1
ATOM 701 O O . ILE A 1 88 ? -6.115 7.560 2.135 1.00 93.06 88 ILE A O 1
ATOM 705 N N . ALA A 1 89 ? -7.322 6.320 3.560 1.00 93.06 89 ALA A N 1
ATOM 706 C CA . ALA A 1 89 ? -6.371 5.212 3.623 1.00 93.06 89 ALA A CA 1
ATOM 707 C C . ALA A 1 89 ? -6.134 4.593 2.246 1.00 93.06 89 ALA A C 1
ATOM 709 O O . ALA A 1 89 ? -4.983 4.397 1.860 1.00 93.06 89 ALA A O 1
ATOM 710 N N . SER A 1 90 ? -7.199 4.312 1.491 1.00 93.75 90 SER A N 1
ATOM 711 C CA . SER A 1 90 ? -7.082 3.729 0.152 1.00 93.75 90 SER A CA 1
ATOM 712 C C . SER A 1 90 ? -6.334 4.651 -0.813 1.00 93.75 90 SER A C 1
ATOM 714 O O . SER A 1 90 ? -5.397 4.204 -1.472 1.00 93.75 90 SER A O 1
ATOM 716 N N . LEU A 1 91 ? -6.670 5.946 -0.825 1.00 93.94 91 LEU A N 1
ATOM 717 C CA . LEU A 1 91 ? -6.031 6.946 -1.673 1.00 93.94 91 LEU A CA 1
ATOM 718 C C . LEU A 1 91 ? -4.557 7.120 -1.321 1.00 93.94 91 LEU A C 1
ATOM 720 O O . LEU A 1 91 ? -3.716 7.055 -2.214 1.00 93.94 91 LEU A O 1
ATOM 724 N N . LEU A 1 92 ? -4.229 7.313 -0.042 1.00 93.81 92 LEU A N 1
ATOM 725 C CA . LEU A 1 92 ? -2.847 7.520 0.396 1.00 93.81 92 LEU A CA 1
ATOM 726 C C . LEU A 1 92 ? -1.986 6.284 0.147 1.00 93.81 92 LEU A C 1
ATOM 728 O O . LEU A 1 92 ? -0.869 6.420 -0.348 1.00 93.81 92 LEU A O 1
ATOM 732 N N . SER A 1 93 ? -2.500 5.088 0.439 1.00 93.38 93 SER A N 1
ATOM 733 C CA . SER A 1 93 ? -1.753 3.842 0.236 1.00 93.38 93 SER A CA 1
ATOM 734 C C . SER A 1 93 ? 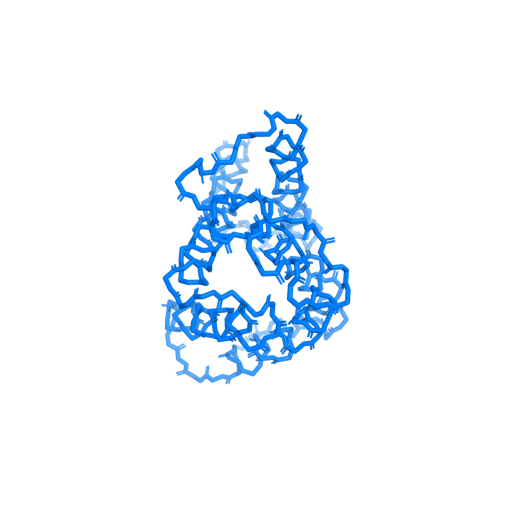-1.446 3.613 -1.243 1.00 93.38 93 SER A C 1
ATOM 736 O O . SER A 1 93 ? -0.293 3.383 -1.602 1.00 93.38 93 SER A O 1
ATOM 738 N N . LEU A 1 94 ? -2.452 3.737 -2.116 1.00 91.62 94 LEU A N 1
ATOM 739 C CA . LEU A 1 94 ? -2.268 3.560 -3.559 1.00 91.62 94 LEU A CA 1
ATOM 740 C C . LEU A 1 94 ? -1.413 4.659 -4.181 1.00 91.62 94 LEU A C 1
ATOM 742 O O . LEU A 1 94 ? -0.534 4.360 -4.981 1.00 91.62 94 LEU A O 1
ATOM 746 N N . SER A 1 95 ? -1.633 5.918 -3.803 1.00 91.00 95 SER A N 1
ATOM 747 C CA . SER A 1 95 ? -0.841 7.037 -4.328 1.00 91.00 95 SER A CA 1
ATOM 748 C C . SER A 1 95 ? 0.625 6.903 -3.930 1.00 91.00 95 SER A C 1
ATOM 750 O O . SER A 1 95 ? 1.500 7.126 -4.759 1.00 91.00 95 SER A O 1
ATOM 752 N N . THR A 1 96 ? 0.901 6.478 -2.692 1.00 91.44 96 THR A N 1
ATOM 753 C CA . THR A 1 96 ? 2.270 6.221 -2.221 1.00 91.44 96 THR A CA 1
ATOM 754 C C . THR A 1 96 ? 2.912 5.079 -2.999 1.00 91.44 96 THR A C 1
ATOM 756 O O . THR A 1 96 ? 4.041 5.221 -3.460 1.00 91.44 96 THR A O 1
ATOM 759 N N . LEU A 1 97 ? 2.190 3.975 -3.203 1.00 89.75 97 LEU A N 1
ATOM 760 C CA . LEU A 1 97 ? 2.687 2.845 -3.985 1.00 89.75 97 LEU A CA 1
ATOM 761 C C . LEU A 1 97 ? 3.016 3.258 -5.428 1.00 89.75 97 LEU A C 1
ATOM 763 O O . LEU A 1 97 ? 4.122 3.009 -5.898 1.00 89.75 97 LEU A O 1
ATOM 767 N N . ILE A 1 98 ? 2.092 3.950 -6.102 1.00 87.31 98 ILE A N 1
ATOM 768 C CA . ILE A 1 98 ? 2.274 4.428 -7.481 1.00 87.31 98 ILE A CA 1
ATOM 769 C C . ILE A 1 98 ? 3.430 5.431 -7.563 1.00 87.31 98 ILE A C 1
ATOM 771 O O . ILE A 1 98 ? 4.232 5.376 -8.495 1.00 87.31 98 ILE A O 1
ATOM 775 N N . ALA A 1 99 ? 3.537 6.353 -6.604 1.00 89.62 99 ALA A N 1
ATOM 776 C CA . ALA A 1 99 ? 4.619 7.330 -6.568 1.00 89.62 99 ALA A CA 1
ATOM 777 C C . ALA A 1 99 ? 5.982 6.650 -6.397 1.00 89.62 99 ALA A C 1
ATOM 779 O O . ALA A 1 99 ? 6.931 7.013 -7.092 1.00 89.62 99 ALA A O 1
ATOM 780 N N . LEU A 1 100 ? 6.082 5.652 -5.516 1.00 88.19 100 LEU A N 1
ATOM 781 C CA . LEU A 1 100 ? 7.316 4.898 -5.295 1.00 88.19 100 LEU A CA 1
ATOM 782 C C . LEU A 1 100 ? 7.712 4.067 -6.507 1.00 88.19 100 LEU A C 1
ATOM 784 O O . LEU A 1 100 ? 8.878 4.106 -6.896 1.00 88.19 100 LEU A O 1
ATOM 788 N N . ASP A 1 101 ? 6.757 3.366 -7.116 1.00 84.44 101 ASP A N 1
ATOM 789 C CA . ASP A 1 101 ? 7.012 2.565 -8.309 1.00 84.44 101 ASP A CA 1
ATOM 790 C C . ASP A 1 101 ? 7.565 3.447 -9.440 1.00 84.44 101 ASP A C 1
ATOM 792 O O . ASP A 1 101 ? 8.665 3.215 -9.944 1.00 84.44 101 ASP A O 1
ATOM 796 N N . ASN A 1 102 ? 6.888 4.560 -9.747 1.00 84.06 102 ASN A N 1
ATOM 797 C CA . ASN A 1 102 ? 7.340 5.499 -10.777 1.00 84.06 102 ASN A CA 1
ATOM 798 C C . ASN A 1 102 ? 8.678 6.172 -10.440 1.00 84.06 102 ASN A C 1
ATOM 800 O O . ASN A 1 102 ? 9.513 6.358 -11.329 1.00 84.06 102 ASN A O 1
ATOM 804 N N . SER A 1 103 ? 8.904 6.534 -9.175 1.00 85.88 103 SER A N 1
ATOM 805 C CA . SER A 1 103 ? 10.155 7.174 -8.748 1.00 85.88 103 SER A CA 1
ATOM 806 C C . SER A 1 103 ? 11.338 6.228 -8.924 1.00 85.88 103 SER A C 1
ATOM 808 O O . SER A 1 103 ? 12.371 6.618 -9.463 1.00 85.88 103 SER A O 1
ATOM 810 N N . ILE A 1 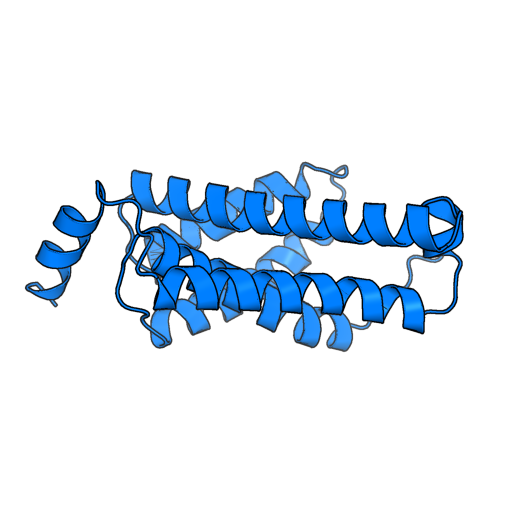104 ? 11.179 4.966 -8.530 1.00 84.38 104 ILE A N 1
ATOM 811 C CA . ILE A 1 104 ? 12.231 3.956 -8.646 1.00 84.38 104 ILE A CA 1
ATOM 812 C C . ILE A 1 104 ? 12.493 3.607 -10.106 1.00 84.38 104 ILE A C 1
ATOM 814 O O . ILE A 1 104 ? 13.653 3.593 -10.515 1.00 84.38 104 ILE A O 1
ATOM 818 N N . TYR A 1 105 ? 11.450 3.425 -10.920 1.00 79.19 105 TYR A N 1
ATOM 819 C CA . TYR A 1 105 ? 11.630 3.247 -12.361 1.00 79.19 105 TYR A CA 1
ATOM 820 C C . TYR A 1 105 ? 12.357 4.431 -13.008 1.00 79.19 105 TYR A C 1
ATOM 822 O O . TYR A 1 105 ? 13.196 4.222 -13.884 1.00 79.19 105 TYR A O 1
ATOM 830 N N . SER A 1 106 ? 12.072 5.661 -12.578 1.00 81.56 106 SER A N 1
ATOM 831 C CA . SER A 1 106 ? 12.739 6.863 -13.095 1.00 81.56 106 SER A CA 1
ATOM 832 C C . SER A 1 106 ? 14.218 6.909 -12.702 1.00 81.56 106 SER A C 1
ATOM 834 O O . SER A 1 106 ? 15.069 7.197 -13.541 1.00 81.56 106 SER A O 1
ATOM 836 N N . ILE A 1 107 ? 14.553 6.563 -11.455 1.00 82.50 107 ILE A N 1
ATOM 837 C CA . ILE A 1 107 ? 15.947 6.478 -10.989 1.00 82.50 107 ILE A CA 1
ATOM 838 C C . ILE A 1 107 ? 16.720 5.429 -11.796 1.00 82.50 107 ILE A C 1
ATOM 840 O O . ILE A 1 107 ? 17.832 5.696 -12.248 1.00 82.50 107 ILE A O 1
ATOM 844 N N . VAL A 1 108 ? 16.126 4.254 -12.019 1.00 79.00 108 VAL A N 1
ATOM 845 C CA . VAL A 1 108 ? 16.740 3.171 -12.802 1.00 79.00 108 VAL A CA 1
ATOM 846 C C . VAL A 1 108 ? 16.988 3.606 -14.252 1.00 79.00 108 VAL A C 1
ATOM 848 O O . VAL A 1 108 ? 18.059 3.331 -14.788 1.00 79.00 108 VAL A O 1
ATOM 851 N N . GLN A 1 109 ? 16.053 4.333 -14.873 1.00 76.88 109 GLN A N 1
ATOM 852 C CA . GLN A 1 109 ? 16.234 4.884 -16.224 1.00 76.88 109 GLN A CA 1
ATOM 853 C C . GLN A 1 109 ? 17.423 5.841 -16.306 1.00 76.88 109 GLN A C 1
ATOM 855 O O . GLN A 1 109 ? 18.254 5.700 -17.202 1.00 76.88 109 GLN A O 1
ATOM 860 N N . ILE A 1 110 ? 17.532 6.777 -15.357 1.00 81.31 110 ILE A N 1
ATOM 861 C CA . ILE A 1 110 ? 18.641 7.739 -15.302 1.00 81.31 110 ILE A CA 1
ATOM 862 C C . ILE A 1 110 ? 19.973 7.007 -15.108 1.00 81.31 110 ILE A C 1
ATOM 864 O O . ILE A 1 110 ? 20.948 7.321 -15.785 1.00 81.31 110 ILE A O 1
ATOM 868 N N . LEU A 1 111 ? 20.013 6.015 -14.214 1.00 78.31 111 LEU A N 1
ATOM 869 C CA . LEU A 1 111 ? 21.241 5.295 -13.879 1.00 78.31 111 LEU A CA 1
ATOM 870 C C . LEU A 1 111 ? 21.754 4.421 -15.035 1.00 78.31 111 LEU A C 1
ATOM 872 O O . LEU A 1 111 ? 22.962 4.320 -15.233 1.00 78.31 111 LEU A O 1
ATOM 876 N N . LEU A 1 112 ? 20.850 3.779 -15.783 1.00 76.56 112 LEU A N 1
ATOM 877 C CA . LEU A 1 112 ? 21.211 2.929 -16.923 1.00 76.56 112 LEU A CA 1
ATOM 878 C C . LEU A 1 112 ? 21.279 3.684 -18.258 1.00 76.56 112 LEU A C 1
ATOM 880 O O . LEU A 1 112 ? 21.741 3.104 -19.237 1.00 76.56 112 LEU A O 1
ATOM 884 N N . GLY A 1 113 ? 20.806 4.932 -18.328 1.00 74.62 113 GLY A N 1
ATOM 885 C CA . GLY A 1 113 ? 20.707 5.686 -19.582 1.00 74.62 113 GLY A CA 1
ATOM 886 C C . GLY A 1 113 ? 19.790 5.021 -20.616 1.00 74.62 113 GLY A C 1
ATOM 887 O O . GLY A 1 113 ? 20.013 5.161 -21.813 1.00 74.62 113 GLY A O 1
ATOM 888 N N . THR A 1 114 ? 18.791 4.260 -20.159 1.00 70.81 114 THR A N 1
ATOM 889 C CA . THR A 1 114 ? 17.903 3.451 -21.014 1.00 70.81 114 THR A CA 1
ATOM 890 C C . THR A 1 114 ? 16.487 3.997 -21.006 1.00 70.81 114 THR A C 1
ATOM 892 O O . THR A 1 114 ? 16.026 4.585 -20.026 1.00 70.81 114 THR A O 1
ATOM 895 N N . THR A 1 115 ? 15.763 3.770 -22.097 1.00 71.38 115 THR A N 1
ATOM 896 C CA . THR A 1 115 ? 14.331 4.086 -22.173 1.00 71.38 115 THR A CA 1
ATOM 897 C C . THR A 1 115 ? 13.469 2.973 -21.566 1.00 71.38 115 THR A 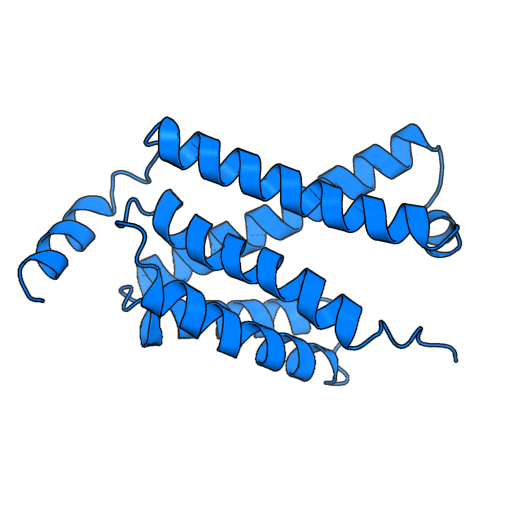C 1
ATOM 89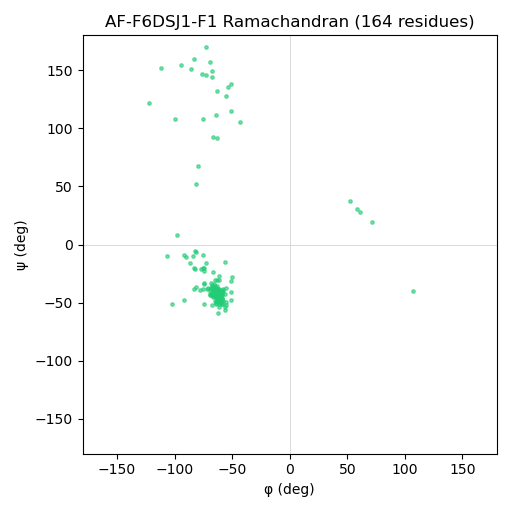9 O O . THR A 1 115 ? 13.880 1.816 -21.485 1.00 71.38 115 THR A O 1
ATOM 902 N N . ILE A 1 116 ? 12.220 3.287 -21.182 1.00 60.41 116 ILE A N 1
ATOM 903 C CA . ILE A 1 116 ? 11.249 2.307 -20.644 1.00 60.41 116 ILE A CA 1
ATOM 904 C C . ILE A 1 116 ? 11.129 1.077 -21.558 1.00 60.41 116 ILE A C 1
ATOM 906 O O . ILE A 1 116 ? 11.091 -0.051 -21.079 1.00 60.41 116 ILE A O 1
ATOM 910 N N . ARG A 1 117 ? 11.119 1.266 -22.883 1.00 60.75 117 ARG A N 1
ATOM 911 C CA . ARG A 1 117 ? 11.028 0.149 -23.838 1.00 60.75 117 ARG A CA 1
ATOM 912 C C . ARG A 1 117 ? 12.230 -0.793 -23.781 1.00 60.75 117 ARG A C 1
ATOM 914 O O . ARG A 1 117 ? 12.046 -1.999 -23.905 1.00 60.75 117 ARG A O 1
ATOM 921 N N . GLU A 1 118 ? 13.428 -0.264 -23.573 1.00 64.62 118 GLU A N 1
ATOM 922 C CA . GLU A 1 118 ? 14.658 -1.057 -23.488 1.00 64.62 118 GLU A CA 1
ATOM 923 C C . GLU A 1 118 ? 14.749 -1.792 -22.150 1.00 64.62 118 GLU A C 1
ATOM 925 O O . GLU A 1 118 ? 15.093 -2.970 -22.123 1.00 64.62 118 GLU A O 1
ATOM 930 N N . LEU A 1 119 ? 14.330 -1.149 -21.056 1.00 63.34 119 LEU A N 1
ATOM 931 C CA . LEU A 1 119 ? 14.221 -1.765 -19.728 1.00 63.34 119 LEU A CA 1
ATOM 932 C C . LEU A 1 119 ? 13.275 -2.971 -19.712 1.00 63.34 119 LEU A C 1
ATOM 934 O O . LEU A 1 119 ? 13.567 -3.987 -19.082 1.00 63.34 119 LEU A O 1
ATOM 938 N N . TRP A 1 120 ? 12.160 -2.887 -20.437 1.00 58.75 120 TRP A N 1
ATOM 939 C CA . TRP A 1 120 ? 11.212 -3.995 -20.575 1.00 58.75 120 TRP A CA 1
ATOM 940 C C . TRP A 1 120 ? 11.705 -5.115 -21.505 1.00 58.75 120 TRP A C 1
ATOM 942 O O . TRP A 1 120 ? 11.221 -6.241 -21.389 1.00 58.75 120 TRP A O 1
ATOM 952 N N . ALA A 1 121 ? 12.669 -4.823 -22.384 1.00 62.31 121 ALA A N 1
ATOM 953 C CA . ALA A 1 121 ? 13.333 -5.788 -23.263 1.00 62.31 121 ALA A CA 1
ATOM 954 C C . ALA A 1 121 ? 14.615 -6.395 -22.650 1.00 62.31 121 ALA A C 1
ATOM 956 O O . ALA A 1 121 ? 15.177 -7.344 -23.202 1.00 62.31 121 ALA A O 1
ATOM 957 N N . MET A 1 122 ? 15.086 -5.868 -21.515 1.00 63.25 122 MET A N 1
ATOM 958 C CA . MET A 1 122 ? 16.240 -6.393 -20.788 1.00 63.25 122 MET A CA 1
ATOM 959 C C . MET A 1 122 ? 15.939 -7.717 -20.073 1.00 63.25 122 MET A C 1
ATOM 961 O O . MET A 1 122 ? 14.801 -8.173 -19.955 1.00 63.25 122 MET A O 1
ATOM 965 N N . LYS A 1 123 ? 17.008 -8.353 -19.574 1.00 63.03 123 LYS A N 1
ATOM 966 C CA . LYS A 1 123 ? 16.947 -9.641 -18.875 1.00 63.03 123 LYS A CA 1
ATOM 967 C C . LYS A 1 123 ? 15.890 -9.615 -17.749 1.00 63.03 123 LYS A C 1
ATOM 969 O O . LYS A 1 123 ? 15.887 -8.671 -16.955 1.00 63.03 123 LYS A O 1
ATOM 974 N N . PRO A 1 124 ? 15.091 -10.689 -17.584 1.00 62.84 124 PRO A N 1
ATOM 975 C CA . PRO A 1 124 ? 14.028 -10.791 -16.575 1.00 62.84 124 PRO A CA 1
ATOM 976 C C . PRO A 1 124 ? 14.455 -10.434 -15.144 1.00 62.84 124 PRO A C 1
ATOM 978 O O . PRO A 1 124 ? 13.644 -9.961 -14.356 1.00 62.84 124 PRO A O 1
ATOM 981 N N . ILE A 1 125 ? 15.737 -10.631 -14.813 1.00 59.91 125 ILE A N 1
ATOM 982 C CA . ILE A 1 125 ? 16.304 -10.359 -13.490 1.00 59.91 125 ILE A CA 1
ATOM 983 C C . ILE A 1 125 ? 16.221 -8.872 -13.106 1.00 59.91 125 ILE A C 1
ATOM 985 O O . ILE A 1 125 ? 15.918 -8.561 -11.959 1.00 59.91 125 ILE A O 1
ATOM 989 N N . VAL A 1 126 ? 16.433 -7.956 -14.061 1.00 63.66 126 VAL A N 1
ATOM 990 C CA . VAL A 1 126 ? 16.417 -6.502 -13.816 1.00 63.66 126 VAL A CA 1
ATOM 991 C C . VAL A 1 126 ? 14.982 -6.034 -13.573 1.00 63.66 126 VAL A C 1
ATOM 993 O O . VAL A 1 126 ? 14.728 -5.250 -12.662 1.00 63.66 126 VAL A O 1
ATOM 996 N N . ARG A 1 127 ? 14.029 -6.605 -14.322 1.00 63.41 127 ARG A N 1
ATOM 997 C CA . ARG A 1 127 ? 12.589 -6.352 -14.177 1.00 63.41 127 ARG A CA 1
ATOM 998 C C . ARG A 1 127 ? 12.074 -6.799 -12.806 1.00 63.41 127 ARG A C 1
ATOM 1000 O O . ARG A 1 127 ? 11.381 -6.043 -12.132 1.00 63.41 127 ARG A O 1
ATOM 1007 N N . THR A 1 128 ? 12.464 -7.992 -12.358 1.00 65.69 128 THR A N 1
ATOM 1008 C CA . THR A 1 128 ? 12.085 -8.508 -11.034 1.00 65.69 128 THR A CA 1
ATOM 1009 C C . THR A 1 128 ? 12.723 -7.695 -9.906 1.00 65.69 128 THR A C 1
ATOM 1011 O O . THR A 1 128 ? 12.035 -7.327 -8.958 1.00 65.69 128 THR A O 1
ATOM 1014 N N . LEU A 1 129 ? 14.014 -7.362 -10.010 1.00 67.56 129 LEU A N 1
ATOM 1015 C CA . LEU A 1 129 ? 14.719 -6.598 -8.976 1.00 67.56 129 LEU A CA 1
ATOM 1016 C C . LEU A 1 129 ? 14.129 -5.190 -8.799 1.00 67.56 129 LEU A C 1
ATOM 1018 O O . LEU A 1 129 ? 13.982 -4.723 -7.670 1.00 67.56 129 LEU A O 1
ATOM 1022 N N . SER A 1 130 ? 13.731 -4.549 -9.902 1.00 67.88 130 SER A N 1
ATOM 1023 C CA . SER A 1 130 ? 13.086 -3.235 -9.869 1.00 67.88 130 SER A CA 1
ATOM 1024 C C . SER A 1 130 ? 11.732 -3.285 -9.142 1.00 67.88 130 SER A C 1
ATOM 1026 O O . SER A 1 130 ? 11.494 -2.459 -8.263 1.00 67.88 130 SER A O 1
ATOM 1028 N N . GLY A 1 131 ? 10.914 -4.321 -9.369 1.00 69.25 131 GLY A N 1
ATOM 1029 C CA . GLY A 1 131 ? 9.667 -4.523 -8.615 1.00 69.25 131 GLY A CA 1
ATOM 1030 C C . GLY A 1 131 ? 9.892 -4.711 -7.107 1.00 69.25 131 GLY A C 1
ATOM 1031 O O . GLY A 1 131 ? 9.287 -4.032 -6.280 1.00 69.25 131 GLY A O 1
ATOM 1032 N N . TYR A 1 132 ? 10.829 -5.577 -6.709 1.00 78.56 132 TYR A N 1
ATOM 1033 C CA . TYR A 1 132 ? 11.116 -5.785 -5.281 1.00 78.56 132 TYR A CA 1
ATOM 1034 C C . TYR A 1 132 ? 11.696 -4.542 -4.592 1.00 78.56 132 TYR A C 1
ATOM 1036 O O . TYR A 1 132 ? 11.457 -4.330 -3.400 1.00 78.56 132 TYR A O 1
ATOM 1044 N N . SER A 1 133 ? 12.435 -3.704 -5.321 1.00 81.38 133 SER A N 1
ATOM 1045 C CA . SER A 1 133 ? 13.049 -2.505 -4.749 1.00 81.38 133 SER A CA 1
ATOM 1046 C C . SER A 1 133 ? 12.022 -1.469 -4.277 1.00 81.38 133 SER A C 1
ATOM 1048 O O . SER A 1 133 ? 12.217 -0.875 -3.213 1.00 81.38 133 SER A O 1
ATOM 1050 N N . HIS A 1 134 ? 10.885 -1.312 -4.968 1.00 84.12 134 HIS A N 1
ATOM 1051 C CA . HIS A 1 134 ? 9.833 -0.413 -4.485 1.00 84.12 134 HIS A CA 1
ATOM 1052 C C . HIS A 1 134 ? 9.053 -0.987 -3.311 1.00 84.12 134 HIS A C 1
ATOM 1054 O O . HIS A 1 134 ? 8.692 -0.234 -2.408 1.00 84.12 134 HIS A O 1
ATOM 1060 N N . LEU A 1 135 ? 8.844 -2.306 -3.263 1.00 85.38 135 LEU A N 1
ATOM 1061 C CA . LEU A 1 135 ? 8.214 -2.951 -2.109 1.00 85.38 135 LEU A CA 1
ATOM 1062 C C . LEU A 1 135 ? 9.060 -2.753 -0.849 1.00 85.38 135 LEU A C 1
ATOM 1064 O O . LEU A 1 135 ? 8.527 -2.424 0.211 1.00 85.38 135 LEU A O 1
ATOM 1068 N N . LEU A 1 136 ? 10.385 -2.876 -0.975 1.00 87.81 136 LEU A N 1
ATOM 1069 C CA . LEU A 1 136 ? 11.318 -2.570 0.109 1.00 87.81 136 LEU A CA 1
ATOM 1070 C C . LEU A 1 136 ? 11.226 -1.104 0.541 1.00 87.81 136 LEU A C 1
ATOM 1072 O O . LEU A 1 136 ? 11.102 -0.833 1.735 1.00 87.81 136 LEU A O 1
ATOM 1076 N N . ALA A 1 137 ? 11.234 -0.159 -0.402 1.00 87.69 137 ALA A N 1
ATOM 1077 C CA . ALA A 1 137 ? 11.089 1.261 -0.083 1.00 87.69 137 ALA A CA 1
ATOM 1078 C C . ALA A 1 137 ? 9.761 1.554 0.639 1.00 87.69 137 ALA A C 1
ATOM 1080 O O . ALA A 1 137 ? 9.741 2.261 1.649 1.00 87.69 137 ALA A O 1
ATOM 1081 N N . PHE A 1 138 ? 8.662 0.957 0.176 1.00 90.12 138 PHE A N 1
ATOM 1082 C CA . PHE A 1 138 ? 7.347 1.146 0.778 1.00 90.12 138 PHE A CA 1
ATOM 1083 C C . PHE A 1 138 ? 7.268 0.559 2.194 1.00 90.12 138 PHE A C 1
ATOM 1085 O O . PHE A 1 138 ? 6.739 1.198 3.110 1.00 90.12 138 PHE A O 1
ATOM 1092 N N . ALA A 1 139 ? 7.872 -0.611 2.415 1.00 90.19 139 ALA A N 1
ATOM 1093 C CA . ALA A 1 139 ? 8.006 -1.202 3.742 1.00 90.19 139 ALA A CA 1
ATOM 1094 C C . ALA A 1 139 ? 8.821 -0.308 4.691 1.00 90.19 139 ALA A C 1
ATOM 1096 O O . ALA A 1 139 ? 8.397 -0.069 5.823 1.00 90.19 139 ALA A O 1
ATOM 1097 N N . LEU A 1 140 ? 9.952 0.239 4.232 1.00 89.31 140 LEU A N 1
ATOM 1098 C CA . LEU A 1 140 ? 10.789 1.141 5.030 1.00 89.31 140 LEU A CA 1
ATOM 1099 C C . LEU A 1 140 ? 10.042 2.417 5.427 1.00 89.31 140 LEU A C 1
ATOM 1101 O O . LEU A 1 140 ? 10.105 2.817 6.590 1.00 89.31 140 LEU A O 1
ATOM 1105 N N . ILE A 1 141 ? 9.294 3.018 4.499 1.00 88.19 141 ILE A N 1
ATOM 1106 C CA . ILE A 1 141 ? 8.457 4.193 4.777 1.00 88.19 141 ILE A CA 1
ATOM 1107 C C . ILE A 1 141 ? 7.380 3.850 5.808 1.00 88.19 141 ILE A C 1
ATOM 1109 O O . ILE A 1 141 ? 7.209 4.578 6.785 1.00 88.19 141 ILE A O 1
ATOM 1113 N N . THR A 1 142 ? 6.704 2.713 5.643 1.00 87.12 142 THR A N 1
ATOM 1114 C CA . THR A 1 142 ? 5.680 2.246 6.589 1.00 87.12 142 THR A CA 1
ATOM 1115 C C . THR A 1 142 ? 6.260 2.076 7.997 1.00 87.12 142 THR A C 1
ATOM 1117 O O . THR A 1 142 ? 5.693 2.575 8.971 1.00 87.12 142 THR A O 1
ATOM 1120 N N . ILE A 1 143 ? 7.428 1.436 8.118 1.00 88.19 143 ILE A N 1
ATOM 1121 C CA . ILE A 1 143 ? 8.129 1.251 9.398 1.00 88.19 143 ILE A CA 1
ATOM 1122 C C . ILE A 1 143 ? 8.562 2.597 9.989 1.00 88.19 143 ILE A C 1
ATOM 1124 O O . ILE A 1 143 ? 8.444 2.802 11.199 1.00 88.19 143 ILE A O 1
ATOM 1128 N N . PHE A 1 144 ? 9.061 3.517 9.163 1.00 87.50 144 PHE A N 1
ATOM 1129 C CA . PHE A 1 144 ? 9.488 4.841 9.608 1.00 87.50 144 PHE A CA 1
ATOM 1130 C C . PHE A 1 144 ? 8.320 5.640 10.195 1.00 87.50 144 PHE A C 1
ATOM 1132 O O . PHE A 1 144 ? 8.445 6.159 11.306 1.00 87.50 144 PHE A O 1
ATOM 1139 N N . ILE A 1 145 ? 7.174 5.675 9.508 1.00 85.94 145 ILE A N 1
ATOM 1140 C CA . ILE A 1 145 ? 5.957 6.348 9.988 1.00 85.94 145 ILE A CA 1
ATOM 1141 C C . ILE A 1 145 ? 5.472 5.705 11.288 1.00 85.94 145 ILE A C 1
ATOM 1143 O O . ILE A 1 145 ? 5.195 6.418 12.254 1.00 85.94 145 ILE A O 1
ATOM 1147 N N . TYR A 1 146 ? 5.448 4.370 11.349 1.00 84.75 146 TYR A N 1
ATOM 1148 C CA . TYR A 1 146 ? 5.052 3.635 12.549 1.00 84.75 146 TYR A CA 1
ATOM 1149 C C . TYR A 1 146 ? 5.942 3.973 13.754 1.00 84.75 146 TYR A C 1
ATOM 1151 O O . TYR A 1 146 ? 5.440 4.275 14.836 1.00 84.75 146 TYR A O 1
ATOM 1159 N N . LYS A 1 147 ? 7.269 3.991 13.567 1.00 83.44 147 LYS A N 1
ATOM 1160 C CA . LYS A 1 147 ? 8.229 4.312 14.637 1.00 83.44 147 LYS A CA 1
ATOM 1161 C C . LYS A 1 147 ? 8.179 5.776 15.063 1.00 83.44 147 LYS A C 1
ATOM 1163 O O . LYS A 1 147 ? 8.304 6.065 16.250 1.00 83.44 147 LYS A O 1
ATOM 1168 N N . LYS A 1 148 ? 8.026 6.699 14.112 1.00 81.44 148 LYS A N 1
ATOM 1169 C CA . LYS A 1 148 ? 7.983 8.144 14.381 1.00 81.44 148 LYS A CA 1
ATOM 1170 C C . LYS A 1 148 ? 6.610 8.630 14.851 1.00 81.44 148 LYS A C 1
ATOM 1172 O O . LYS A 1 148 ? 6.510 9.791 15.231 1.00 81.44 148 LYS A O 1
ATOM 1177 N N . LYS A 1 149 ? 5.586 7.765 14.851 1.00 76.62 149 LYS A N 1
ATOM 1178 C CA . LYS A 1 149 ? 4.196 8.100 15.203 1.00 76.62 149 LYS A CA 1
ATOM 1179 C C . LYS A 1 149 ? 3.668 9.310 14.419 1.00 76.62 149 LYS A C 1
ATOM 1181 O O . LYS A 1 149 ? 2.937 10.138 14.955 1.00 76.62 149 LYS A O 1
ATOM 1186 N N . LEU A 1 150 ? 4.059 9.422 13.147 1.00 72.25 150 LEU A N 1
ATOM 1187 C CA . LEU A 1 150 ? 3.615 10.487 12.242 1.00 72.25 150 LEU A CA 1
ATOM 1188 C C . LEU A 1 150 ? 2.218 10.152 11.714 1.00 72.25 150 LEU A C 1
ATOM 1190 O O . LEU A 1 150 ? 2.039 9.802 10.551 1.00 72.25 150 LEU A O 1
ATOM 1194 N N . PHE A 1 151 ? 1.239 10.181 12.608 1.00 78.50 151 PHE A N 1
ATOM 1195 C CA . PHE A 1 151 ? -0.153 9.900 12.283 1.00 78.50 151 PHE A CA 1
ATOM 1196 C C . PHE A 1 151 ? -0.840 11.170 11.785 1.00 78.50 151 PHE A C 1
ATOM 1198 O O . PHE A 1 151 ? -0.499 12.273 12.221 1.00 78.50 151 PHE A O 1
ATOM 1205 N N . LEU A 1 152 ? -1.849 11.038 10.918 1.00 72.69 152 LEU A N 1
ATOM 1206 C CA . LEU A 1 152 ? -2.774 12.150 10.692 1.00 72.69 152 LEU A CA 1
ATOM 1207 C C . LEU A 1 152 ? -3.574 12.376 11.987 1.00 72.69 152 LEU A C 1
ATOM 1209 O O . LEU A 1 152 ? -4.609 11.748 12.213 1.00 72.69 152 LEU A O 1
ATOM 1213 N N . GLY A 1 153 ? -3.074 13.270 12.845 1.00 54.56 153 GLY A N 1
ATOM 1214 C CA . GLY A 1 153 ? -3.563 13.504 14.211 1.00 54.56 153 GLY A CA 1
ATOM 1215 C C . GLY A 1 153 ? -5.050 13.859 14.334 1.00 54.56 153 GLY A C 1
ATOM 1216 O O . GLY A 1 153 ? -5.613 13.730 15.412 1.00 54.56 153 GLY A O 1
ATOM 1217 N N . GLY A 1 154 ? -5.723 14.227 13.239 1.00 59.59 154 GLY A N 1
ATOM 1218 C CA . GLY A 1 154 ? -7.169 14.471 13.225 1.00 59.59 154 GLY A CA 1
ATOM 1219 C C . GLY A 1 154 ? -8.050 13.214 13.318 1.00 59.59 154 GLY A C 1
ATOM 1220 O O . GLY A 1 154 ? -9.236 13.340 13.612 1.00 59.59 154 GLY A O 1
ATOM 1221 N N . PHE A 1 155 ? -7.516 12.007 13.083 1.00 61.94 155 PHE A N 1
ATOM 1222 C CA . PHE A 1 155 ? -8.327 10.778 12.991 1.00 61.94 155 PHE A CA 1
ATOM 1223 C C . PHE A 1 155 ? -8.222 9.831 14.197 1.00 61.94 155 PHE A C 1
ATOM 1225 O O . PHE A 1 155 ? -9.046 8.920 14.313 1.00 61.94 155 PHE A O 1
ATOM 1232 N N . GLN A 1 156 ? -7.282 10.067 15.121 1.00 57.12 156 GLN A N 1
ATOM 1233 C CA . GLN A 1 156 ? -7.078 9.223 16.309 1.00 57.12 156 GLN A CA 1
ATOM 1234 C C . GLN A 1 156 ? -8.300 9.184 17.243 1.00 57.12 156 GLN A C 1
ATOM 1236 O O . GLN A 1 156 ? -8.672 8.104 17.700 1.00 57.12 156 GLN A O 1
ATOM 1241 N N . ASN A 1 157 ? -9.003 10.307 17.430 1.00 51.50 157 ASN A N 1
ATOM 1242 C CA . ASN A 1 157 ? -10.180 10.374 18.312 1.00 51.50 157 ASN A CA 1
ATOM 1243 C C . ASN A 1 157 ? -11.334 9.449 17.870 1.00 51.50 157 ASN A C 1
ATOM 1245 O O . ASN A 1 157 ? -12.124 8.998 18.693 1.00 51.50 157 ASN A O 1
ATOM 1249 N N . GLY A 1 158 ? -11.442 9.130 16.573 1.00 51.97 158 GLY A N 1
ATOM 1250 C CA . GLY A 1 158 ? -12.449 8.186 16.067 1.00 51.97 158 GLY A CA 1
ATOM 1251 C C . GLY A 1 158 ? -12.042 6.711 16.187 1.00 51.97 158 GLY A C 1
ATOM 1252 O O . GLY A 1 158 ? -12.900 5.827 16.148 1.00 51.97 158 GLY A O 1
ATOM 1253 N N . ALA A 1 159 ? -10.740 6.439 16.314 1.00 53.12 159 ALA A N 1
ATOM 1254 C CA . ALA A 1 159 ? -10.183 5.096 16.447 1.00 53.12 159 ALA A CA 1
ATOM 1255 C C . ALA A 1 159 ? -10.265 4.572 17.886 1.00 53.12 159 ALA A C 1
ATOM 1257 O O . ALA A 1 159 ? -10.512 3.384 18.099 1.00 53.12 159 ALA A O 1
ATOM 1258 N N . GLU A 1 160 ? -10.067 5.465 18.856 1.00 51.94 160 GLU A N 1
ATOM 1259 C CA . GLU A 1 160 ? -10.037 5.152 20.286 1.00 51.94 160 GLU A CA 1
ATOM 1260 C C . GLU A 1 160 ? -11.424 4.750 20.815 1.00 51.94 160 GLU A C 1
ATOM 1262 O O . GLU A 1 160 ? -11.549 3.710 21.460 1.00 51.94 160 GLU A O 1
ATOM 1267 N N . ASN A 1 161 ? -12.485 5.456 20.400 1.00 49.91 161 ASN A N 1
ATOM 1268 C CA . ASN A 1 161 ? -13.868 5.145 20.787 1.00 49.91 161 ASN A CA 1
ATOM 1269 C C . ASN A 1 161 ? -14.342 3.748 20.342 1.00 49.91 161 ASN A C 1
ATOM 1271 O O . ASN A 1 161 ? -15.125 3.117 21.035 1.00 49.91 161 ASN A O 1
ATOM 1275 N N . ARG A 1 162 ? -13.848 3.204 19.218 1.00 52.69 162 ARG A N 1
ATOM 1276 C CA . ARG A 1 162 ? -14.314 1.895 18.710 1.00 52.69 162 ARG A CA 1
ATOM 1277 C C . ARG A 1 162 ? -13.607 0.671 19.277 1.00 52.69 162 ARG A C 1
ATOM 1279 O O . ARG A 1 162 ? -14.109 -0.434 19.099 1.00 52.69 162 ARG A O 1
ATOM 1286 N N . ASN A 1 163 ? -12.451 0.835 19.919 1.00 51.72 163 ASN A N 1
ATOM 1287 C CA . ASN A 1 163 ? -11.808 -0.278 20.623 1.00 51.72 163 ASN A CA 1
ATOM 1288 C C . ASN A 1 163 ? -12.371 -0.472 22.042 1.00 51.72 163 ASN A C 1
ATOM 1290 O O . ASN A 1 163 ? -12.061 -1.488 22.649 1.00 51.72 163 ASN A O 1
ATOM 1294 N N . GLN A 1 164 ? -13.182 0.462 22.553 1.00 47.19 164 GLN A N 1
ATOM 1295 C CA . GLN A 1 164 ? -13.934 0.285 23.802 1.00 47.19 164 GLN A CA 1
ATOM 1296 C C . GLN A 1 164 ? -15.245 -0.500 23.596 1.00 47.19 164 GLN A C 1
ATOM 1298 O O . GLN A 1 164 ? -15.726 -1.121 24.536 1.00 47.19 164 GLN A O 1
ATOM 1303 N N . ASP A 1 165 ? -15.764 -0.545 22.363 1.00 45.28 165 ASP A N 1
ATOM 1304 C CA . ASP A 1 165 ? -17.033 -1.204 22.005 1.00 45.28 165 ASP A CA 1
ATOM 1305 C C . ASP A 1 165 ? -16.871 -2.630 21.415 1.00 45.28 165 ASP A C 1
ATOM 1307 O O . ASP A 1 165 ? -17.829 -3.187 20.874 1.00 45.28 165 ASP A O 1
ATOM 1311 N N . SER A 1 166 ? -15.663 -3.218 21.430 1.00 43.12 166 SER A N 1
ATOM 1312 C CA . SER A 1 166 ? -15.362 -4.566 20.885 1.00 43.12 166 SER A CA 1
ATOM 1313 C C . SER A 1 166 ? -14.818 -5.507 21.949 1.00 43.12 166 SER A C 1
ATOM 1315 O O . SER A 1 166 ? -15.170 -6.704 21.879 1.00 43.12 166 SER A O 1
#